Protein AF-A0A2D4JBR8-F1 (afdb_monomer)

Solvent-accessible surface area (backbone atoms only — not comparable to full-atom values): 8544 Å² total; per-residue (Å²): 114,74,72,60,56,72,74,58,72,66,61,61,65,60,50,50,63,42,45,46,53,20,48,76,63,56,38,73,63,38,40,50,50,44,39,52,49,52,63,73,56,48,79,47,60,66,42,20,36,51,56,30,50,50,54,32,53,56,52,65,35,96,81,52,51,69,60,42,40,52,36,51,49,52,38,52,50,53,40,46,56,48,22,65,74,71,63,39,59,52,49,39,52,28,39,61,71,35,47,58,62,40,48,52,50,54,44,72,75,41,59,74,82,56,31,54,61,56,50,61,59,45,63,68,64,58,58,76,81,44,67,77,62,64,64,57,76,74,44,70,91,83,75,77,81,73,85,90,124

Mean predicted aligned error: 10.04 Å

Foldseek 3Di:
DVVLCVVLVDPVVVLVVLLVCLLVPVDPVSLVVSLVVLVVSPPDLSSLLVVLVVLLCQLLPPPRDLSSLLSSLVSLLVNLVVCVVVVVPSNNVSNLVRVLVSLQSSLVVDDPVSNVSSCVSCVVRVPPPDDPVVSCVSHDVPPPPDDDD

Structure (mmCIF, N/CA/C/O backbone):
data_AF-A0A2D4JBR8-F1
#
_entry.id   AF-A0A2D4JBR8-F1
#
loop_
_atom_site.group_PDB
_atom_site.id
_atom_site.type_symbol
_atom_site.label_atom_id
_atom_site.label_alt_id
_atom_site.label_comp_id
_atom_site.label_asym_id
_atom_site.label_entity_id
_atom_site.label_seq_id
_atom_site.pdbx_PDB_ins_code
_atom_site.Cartn_x
_atom_site.Cartn_y
_atom_site.Cartn_z
_atom_site.occupancy
_atom_site.B_iso_or_equiv
_atom_site.auth_seq_id
_atom_site.auth_comp_id
_atom_site.auth_asym_id
_atom_site.auth_atom_id
_atom_site.pdbx_PDB_model_num
ATOM 1 N N . MET A 1 1 ? -15.379 -10.765 -0.493 1.00 50.25 1 MET A N 1
ATOM 2 C CA . MET A 1 1 ? -14.898 -9.367 -0.530 1.00 50.25 1 MET A CA 1
ATOM 3 C C . MET A 1 1 ? -16.016 -8.324 -0.570 1.00 50.25 1 MET A C 1
ATOM 5 O O . MET A 1 1 ? -15.845 -7.320 0.097 1.00 50.25 1 MET A O 1
ATOM 9 N N . GLN A 1 2 ? -17.161 -8.533 -1.244 1.00 41.28 2 GLN A N 1
ATOM 10 C CA . GLN A 1 2 ? -18.236 -7.513 -1.290 1.00 41.28 2 GLN A CA 1
ATOM 11 C C . GLN A 1 2 ? -18.801 -7.097 0.087 1.00 41.28 2 GLN A C 1
ATOM 13 O O . GLN A 1 2 ? -19.016 -5.913 0.301 1.00 41.28 2 GLN A O 1
ATOM 18 N N . LYS A 1 3 ? -18.930 -8.014 1.060 1.00 42.75 3 LYS A N 1
ATOM 19 C CA . LYS A 1 3 ? -19.458 -7.673 2.400 1.00 42.75 3 LYS A CA 1
ATOM 20 C C . LYS A 1 3 ? -18.558 -6.764 3.253 1.00 42.75 3 LYS A C 1
ATOM 22 O O . LYS A 1 3 ? -19.067 -6.036 4.088 1.00 42.75 3 LYS A O 1
ATOM 27 N N . VAL A 1 4 ? -17.236 -6.785 3.055 1.00 50.16 4 VAL A N 1
ATOM 28 C CA . VAL A 1 4 ? -16.293 -6.012 3.898 1.00 50.16 4 VAL A CA 1
ATOM 29 C C . VAL A 1 4 ? -16.174 -4.556 3.411 1.00 50.16 4 VAL A C 1
ATOM 31 O O . VAL A 1 4 ? -15.962 -3.646 4.211 1.00 50.16 4 VAL A O 1
ATOM 34 N N . LEU A 1 5 ? -16.380 -4.321 2.107 1.00 49.03 5 LEU A N 1
ATOM 35 C CA . LEU A 1 5 ? -16.458 -2.979 1.510 1.00 49.03 5 LEU A CA 1
ATOM 36 C C . LEU A 1 5 ? -17.686 -2.200 2.009 1.00 49.03 5 LEU A C 1
ATOM 38 O O . LEU A 1 5 ? -17.578 -1.013 2.303 1.00 49.03 5 LEU A O 1
ATOM 42 N N . GLU A 1 6 ? -18.834 -2.868 2.162 1.00 47.09 6 GLU A N 1
ATOM 43 C CA . GLU A 1 6 ? -20.061 -2.238 2.677 1.00 47.09 6 GLU A CA 1
ATOM 44 C C . GLU A 1 6 ? -19.988 -1.918 4.181 1.00 47.09 6 GLU A C 1
ATOM 46 O O . GLU A 1 6 ? -20.593 -0.947 4.630 1.00 47.09 6 GLU A O 1
ATOM 51 N N . GLU A 1 7 ? -19.222 -2.687 4.962 1.00 49.56 7 GLU A N 1
ATOM 52 C CA . GLU A 1 7 ? -19.126 -2.516 6.420 1.00 49.56 7 GLU A CA 1
ATOM 53 C C . GLU A 1 7 ? -18.139 -1.425 6.863 1.00 49.56 7 GLU A C 1
ATOM 55 O O . GLU A 1 7 ? -18.287 -0.870 7.950 1.00 49.56 7 GLU A O 1
ATOM 60 N N . THR A 1 8 ? -17.136 -1.098 6.045 1.00 59.59 8 THR A N 1
ATOM 61 C CA . THR A 1 8 ? -16.088 -0.130 6.424 1.00 59.59 8 THR A CA 1
ATOM 62 C C . THR A 1 8 ? -16.325 1.285 5.904 1.00 59.59 8 THR A C 1
ATOM 64 O O . THR A 1 8 ? -15.704 2.212 6.412 1.00 59.59 8 THR A O 1
ATOM 67 N N . GLN A 1 9 ? -17.219 1.489 4.925 1.00 67.25 9 GLN A N 1
ATOM 68 C CA . GLN A 1 9 ? -17.436 2.796 4.269 1.00 67.25 9 GLN A CA 1
ATOM 69 C C . GLN A 1 9 ? -16.134 3.481 3.804 1.00 67.25 9 GLN A C 1
ATOM 71 O O . GLN A 1 9 ? -16.067 4.704 3.680 1.00 67.25 9 GLN A O 1
ATOM 76 N N . LEU A 1 10 ? -15.081 2.696 3.574 1.00 75.44 10 LEU A N 1
ATOM 77 C CA . LEU A 1 10 ? -13.781 3.184 3.146 1.00 75.44 10 LEU A CA 1
ATOM 78 C C . LEU A 1 10 ? -13.871 3.552 1.668 1.00 75.44 10 LEU A C 1
ATOM 80 O O . LEU A 1 10 ? -14.153 2.691 0.832 1.00 75.44 10 LEU A O 1
ATOM 84 N N . ASP A 1 11 ? -13.627 4.820 1.341 1.00 79.50 11 ASP A N 1
ATOM 85 C CA . ASP A 1 11 ? -13.587 5.246 -0.053 1.00 79.50 11 ASP A CA 1
ATOM 86 C C . ASP A 1 11 ? -12.253 4.836 -0.682 1.00 79.50 11 ASP A C 1
ATOM 88 O O . ASP A 1 11 ? -11.246 5.545 -0.630 1.00 79.50 11 ASP A O 1
ATOM 92 N N . MET A 1 12 ? -12.247 3.646 -1.280 1.00 80.75 12 MET A N 1
ATOM 93 C CA . MET A 1 12 ? -11.080 3.133 -1.992 1.00 80.75 12 MET A CA 1
ATOM 94 C C . MET A 1 12 ? -10.718 3.994 -3.209 1.00 80.75 12 MET A C 1
ATOM 96 O O . MET A 1 12 ? -9.549 4.014 -3.585 1.00 80.75 12 MET A O 1
ATOM 100 N N . ASN A 1 13 ? -11.661 4.764 -3.771 1.00 84.25 13 ASN A N 1
ATOM 101 C CA . ASN A 1 13 ? -11.339 5.698 -4.851 1.00 84.25 13 ASN A CA 1
ATOM 102 C C . ASN A 1 13 ? -10.494 6.864 -4.335 1.00 84.25 13 ASN A C 1
ATOM 104 O O . ASN A 1 13 ? -9.590 7.320 -5.031 1.00 84.25 13 ASN A O 1
ATOM 108 N N . GLU A 1 14 ? -10.757 7.350 -3.117 1.00 87.12 14 GLU A N 1
ATOM 109 C CA . GLU A 1 14 ? -9.917 8.376 -2.490 1.00 87.12 14 GLU A CA 1
ATOM 110 C C . GLU A 1 14 ? -8.492 7.851 -2.291 1.00 87.12 14 GLU A C 1
ATOM 112 O O . GLU A 1 14 ? -7.521 8.546 -2.599 1.00 87.12 14 GLU A O 1
ATOM 117 N N . PHE A 1 15 ? -8.362 6.596 -1.855 1.00 86.44 15 PHE A N 1
ATOM 118 C CA . PHE A 1 15 ? -7.055 5.970 -1.727 1.00 86.44 15 PHE A CA 1
ATOM 119 C C . PHE A 1 15 ? -6.354 5.839 -3.080 1.00 86.44 15 PHE A C 1
ATOM 121 O O . PHE A 1 15 ? -5.199 6.233 -3.194 1.00 86.44 15 PHE A O 1
ATOM 128 N N . ASP A 1 16 ? -7.043 5.384 -4.127 1.00 86.62 16 ASP A N 1
ATOM 129 C CA . ASP A 1 16 ? -6.467 5.290 -5.473 1.00 86.62 16 ASP A CA 1
ATOM 130 C C . ASP A 1 16 ? -6.031 6.656 -6.024 1.00 86.62 16 ASP A C 1
ATOM 132 O O . ASP A 1 16 ? -4.954 6.773 -6.616 1.00 86.62 16 ASP A O 1
ATOM 136 N N . ASN A 1 17 ? -6.794 7.716 -5.742 1.00 89.00 17 ASN A N 1
ATOM 137 C CA . ASN A 1 17 ? -6.412 9.089 -6.077 1.00 89.00 17 ASN A CA 1
ATOM 138 C C . ASN A 1 17 ? -5.138 9.541 -5.345 1.00 89.00 17 ASN A C 1
ATOM 140 O O . ASN A 1 17 ? -4.364 10.321 -5.897 1.00 89.00 17 ASN A O 1
ATOM 144 N N . LEU A 1 18 ? -4.893 9.052 -4.123 1.00 88.06 18 LEU A N 1
ATOM 145 C CA . LEU A 1 18 ? -3.645 9.292 -3.388 1.00 88.06 18 LEU A CA 1
ATOM 146 C C . LEU A 1 18 ? -2.491 8.420 -3.882 1.00 88.06 18 LEU A C 1
ATOM 148 O O . LEU A 1 18 ? -1.335 8.839 -3.814 1.00 88.06 18 LEU A O 1
ATOM 152 N N . LEU A 1 19 ? -2.781 7.217 -4.374 1.00 86.94 19 LEU A N 1
ATOM 153 C CA . LEU A 1 19 ? -1.769 6.315 -4.907 1.00 86.94 19 LEU A CA 1
ATOM 154 C C . LEU A 1 19 ? -1.239 6.796 -6.257 1.00 86.94 19 LEU A C 1
ATOM 156 O O . LEU A 1 19 ? -0.039 6.678 -6.483 1.00 86.94 19 LEU A O 1
ATOM 160 N N . GLN A 1 20 ? -2.063 7.412 -7.108 1.00 87.25 20 GLN A N 1
ATOM 161 C CA . GLN A 1 20 ? -1.616 7.937 -8.405 1.00 87.25 20 GLN A CA 1
ATOM 162 C C . GLN A 1 20 ? -0.370 8.840 -8.347 1.00 87.25 20 GLN A C 1
ATOM 164 O O . GLN A 1 20 ? 0.637 8.505 -8.968 1.00 87.25 20 GLN A O 1
ATOM 169 N N . PRO A 1 21 ? -0.330 9.927 -7.553 1.00 89.25 21 PRO A N 1
ATOM 170 C CA . PRO A 1 21 ? 0.866 10.765 -7.468 1.00 89.25 21 PRO A CA 1
ATOM 171 C C . PRO A 1 21 ? 2.075 10.030 -6.864 1.00 89.25 21 PRO A C 1
ATOM 173 O O . PRO A 1 21 ? 3.217 10.379 -7.174 1.00 89.25 21 PRO A O 1
ATOM 176 N N . ILE A 1 22 ? 1.861 9.011 -6.022 1.00 89.62 22 ILE A N 1
ATOM 177 C CA . ILE A 1 22 ? 2.938 8.153 -5.500 1.00 89.62 22 ILE A CA 1
ATOM 178 C C . ILE A 1 22 ? 3.500 7.281 -6.624 1.00 89.62 22 ILE A C 1
ATOM 180 O O . ILE A 1 22 ? 4.717 7.153 -6.740 1.00 89.62 22 ILE A O 1
ATOM 184 N N . ILE A 1 23 ? 2.629 6.723 -7.462 1.00 87.56 23 ILE A N 1
ATOM 185 C CA . ILE A 1 23 ? 2.988 5.902 -8.618 1.00 87.56 23 ILE A CA 1
ATOM 186 C C . ILE A 1 23 ? 3.735 6.744 -9.655 1.00 87.56 23 ILE A C 1
ATOM 188 O O . ILE A 1 23 ? 4.802 6.322 -10.091 1.00 87.56 23 ILE A O 1
ATOM 192 N N . ASP A 1 24 ? 3.244 7.941 -9.969 1.00 86.44 24 ASP A N 1
ATOM 193 C CA . ASP A 1 24 ? 3.816 8.802 -11.006 1.00 86.44 24 ASP A CA 1
ATOM 194 C C . ASP A 1 24 ? 5.113 9.495 -10.571 1.00 86.44 24 ASP A C 1
ATOM 196 O O . ASP A 1 24 ? 6.051 9.620 -11.357 1.00 86.44 24 ASP A O 1
ATOM 200 N N . THR A 1 25 ? 5.183 9.983 -9.325 1.00 85.19 25 THR A N 1
ATOM 201 C CA . THR A 1 25 ? 6.271 10.888 -8.895 1.00 85.19 25 THR A CA 1
ATOM 202 C C . THR A 1 25 ? 7.056 10.418 -7.676 1.00 85.19 25 THR A C 1
ATOM 204 O O . THR A 1 25 ? 8.157 10.915 -7.442 1.00 85.19 25 THR A O 1
ATOM 207 N N . CYS A 1 26 ? 6.508 9.493 -6.878 1.00 87.06 26 CYS A N 1
ATOM 208 C CA . CYS A 1 26 ? 7.104 8.971 -5.640 1.00 87.06 26 CYS A CA 1
ATOM 209 C C . CYS A 1 26 ? 7.745 10.045 -4.740 1.00 87.06 26 CYS A C 1
ATOM 211 O O . CYS A 1 26 ? 8.812 9.856 -4.146 1.00 87.06 26 CYS A O 1
ATOM 213 N N . THR A 1 27 ? 7.110 11.211 -4.635 1.00 90.12 27 THR A N 1
ATOM 214 C CA . THR A 1 27 ? 7.625 12.301 -3.803 1.00 90.12 27 THR A CA 1
ATOM 215 C C . THR A 1 27 ? 7.397 12.015 -2.319 1.00 90.12 27 THR A C 1
ATOM 217 O O . THR A 1 27 ? 6.439 11.346 -1.924 1.00 90.12 27 THR A O 1
ATOM 220 N N . LYS A 1 28 ? 8.273 12.553 -1.460 1.00 86.12 28 LYS A N 1
ATOM 221 C CA . LYS A 1 28 ? 8.139 12.421 0.003 1.00 86.12 28 LYS A CA 1
ATOM 222 C C . LYS A 1 28 ? 6.798 12.945 0.517 1.00 86.12 28 LYS A C 1
ATOM 224 O O . LYS A 1 28 ? 6.261 12.380 1.470 1.00 86.12 28 LYS A O 1
ATOM 229 N N . ASP A 1 29 ? 6.271 13.990 -0.112 1.00 88.38 29 ASP A N 1
ATOM 230 C CA . ASP A 1 29 ? 4.985 14.582 0.247 1.00 88.38 29 ASP A CA 1
ATOM 231 C C . ASP A 1 29 ? 3.828 13.653 -0.120 1.00 88.38 29 ASP A C 1
ATOM 233 O O . ASP A 1 29 ? 2.969 13.407 0.723 1.00 88.38 29 ASP A O 1
ATOM 237 N N . ALA A 1 30 ? 3.854 13.044 -1.312 1.00 87.94 30 ALA A N 1
ATOM 238 C CA . ALA A 1 30 ? 2.855 12.057 -1.721 1.00 87.94 30 ALA A CA 1
ATOM 239 C C . ALA A 1 30 ? 2.873 10.818 -0.805 1.00 87.94 30 ALA A C 1
ATOM 241 O O . ALA A 1 30 ? 1.830 10.404 -0.303 1.00 87.94 30 ALA A O 1
ATOM 242 N N . ILE A 1 31 ? 4.062 10.282 -0.494 1.00 88.50 31 ILE A N 1
ATOM 243 C CA . ILE A 1 31 ? 4.230 9.169 0.459 1.00 88.50 31 ILE A CA 1
ATOM 244 C C . ILE A 1 31 ? 3.682 9.553 1.844 1.00 88.50 31 ILE A C 1
ATOM 246 O O . ILE A 1 31 ? 2.948 8.788 2.472 1.00 88.50 31 ILE A O 1
ATOM 250 N N . SER A 1 32 ? 4.011 10.757 2.322 1.00 89.19 32 SER A N 1
ATOM 251 C CA . SER A 1 32 ? 3.556 11.244 3.627 1.00 89.19 32 SER A CA 1
ATOM 252 C C . SER A 1 32 ? 2.043 11.453 3.671 1.00 89.19 32 SER A C 1
ATOM 254 O O . SER A 1 32 ? 1.426 11.131 4.688 1.00 89.19 32 SER A O 1
ATOM 256 N N . ALA A 1 33 ? 1.442 11.943 2.585 1.00 90.06 33 ALA A N 1
ATOM 257 C CA . ALA A 1 33 ? -0.000 12.099 2.444 1.00 90.06 33 ALA A CA 1
ATOM 258 C C . ALA A 1 33 ? -0.712 10.740 2.471 1.00 90.06 33 ALA A C 1
ATOM 260 O O . ALA A 1 33 ? -1.610 10.550 3.293 1.00 90.06 33 ALA A O 1
ATOM 261 N N . GLY A 1 34 ? -0.252 9.771 1.668 1.00 90.06 34 GLY A N 1
ATOM 262 C CA . GLY A 1 34 ? -0.802 8.412 1.644 1.00 90.06 34 GLY A CA 1
ATOM 263 C C . GLY A 1 34 ? -0.725 7.736 3.013 1.00 90.06 34 GLY A C 1
ATOM 264 O O . GLY A 1 34 ? -1.721 7.214 3.513 1.00 90.06 34 GLY A O 1
ATOM 265 N N . LYS A 1 35 ? 0.425 7.841 3.691 1.00 89.69 35 LYS A N 1
ATOM 266 C CA . LYS A 1 35 ? 0.575 7.367 5.071 1.00 89.69 35 LYS A CA 1
ATOM 267 C C . LYS A 1 35 ? -0.437 8.028 6.005 1.00 89.69 35 LYS A C 1
ATOM 269 O O . LYS A 1 35 ? -1.155 7.324 6.708 1.00 89.69 35 LYS A O 1
ATOM 274 N N . ASN A 1 36 ? -0.494 9.359 6.045 1.00 90.38 36 ASN A N 1
ATOM 275 C CA . ASN A 1 36 ? -1.398 10.075 6.950 1.00 90.38 36 ASN A CA 1
ATOM 276 C C . ASN A 1 36 ? -2.860 9.676 6.723 1.00 90.38 36 ASN A C 1
ATOM 278 O O . ASN A 1 36 ? -3.594 9.494 7.693 1.00 90.38 36 ASN A O 1
ATOM 282 N N . TRP A 1 37 ? -3.257 9.474 5.466 1.00 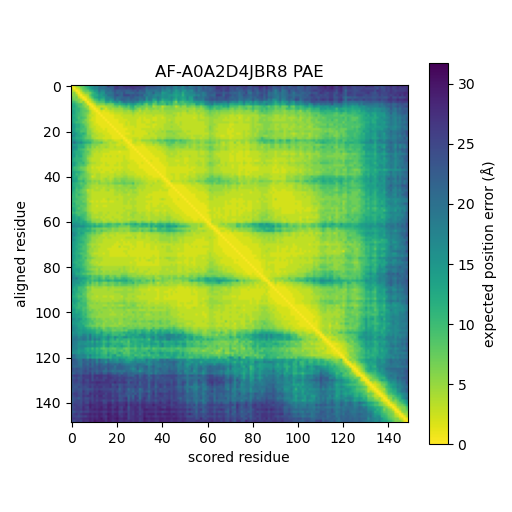90.50 37 TRP A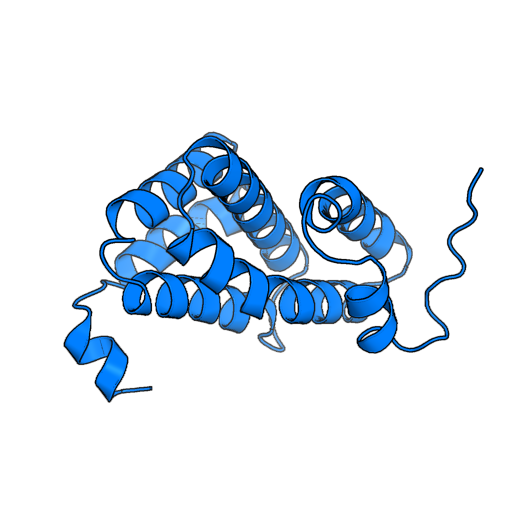 N 1
ATOM 283 C CA . TRP A 1 37 ? -4.589 8.994 5.125 1.00 90.50 37 TRP A CA 1
ATOM 284 C C . TRP A 1 37 ? -4.854 7.588 5.674 1.00 90.50 37 TRP A C 1
ATOM 286 O O . TRP A 1 37 ? -5.878 7.378 6.324 1.00 90.50 37 TRP A O 1
ATOM 296 N N . MET A 1 38 ? -3.909 6.651 5.518 1.00 89.88 38 MET A N 1
ATOM 297 C CA . MET A 1 38 ? -4.036 5.306 6.095 1.00 89.88 38 MET A CA 1
ATOM 298 C C . MET A 1 38 ? -4.196 5.357 7.617 1.00 89.88 38 MET A C 1
ATOM 300 O O . MET A 1 38 ? -5.035 4.657 8.171 1.00 89.88 38 MET A O 1
ATOM 304 N N . PHE A 1 39 ? -3.441 6.213 8.309 1.00 88.00 39 PHE A N 1
ATOM 305 C CA . PHE A 1 39 ? -3.578 6.379 9.759 1.00 88.00 39 PHE A CA 1
ATOM 306 C C . PHE A 1 39 ? -4.904 7.026 10.169 1.00 88.00 39 PHE A C 1
ATOM 308 O O . PHE A 1 39 ? -5.472 6.641 11.187 1.00 88.00 39 PHE A O 1
ATOM 315 N N . SER A 1 40 ? -5.397 7.992 9.394 1.00 89.44 40 SER A N 1
ATOM 316 C CA . SER A 1 40 ? -6.678 8.661 9.648 1.00 89.44 40 SER A CA 1
ATOM 317 C C . SER A 1 40 ? -7.872 7.711 9.468 1.00 89.44 40 SER A C 1
ATOM 319 O O . SER A 1 40 ? -8.856 7.788 10.207 1.00 89.44 40 SER A O 1
ATOM 321 N N . ASN A 1 41 ? -7.767 6.778 8.515 1.00 87.50 41 ASN A N 1
ATOM 322 C CA . ASN A 1 41 ? -8.816 5.811 8.185 1.00 87.50 41 ASN A CA 1
ATOM 323 C C . ASN A 1 41 ? -8.666 4.451 8.885 1.00 87.50 41 ASN A C 1
ATOM 325 O O . ASN A 1 41 ? -9.600 3.650 8.872 1.00 87.50 41 ASN A O 1
ATOM 329 N N . ALA A 1 42 ? -7.543 4.196 9.562 1.00 85.19 42 ALA A N 1
ATOM 330 C CA . ALA A 1 42 ? -7.300 3.022 10.404 1.00 85.19 42 ALA A CA 1
ATOM 331 C C . ALA A 1 42 ? -8.119 3.057 11.715 1.00 85.19 42 ALA A C 1
ATOM 333 O O . ALA A 1 42 ? -7.567 3.036 12.814 1.00 85.19 42 ALA A O 1
ATOM 334 N N . LYS A 1 43 ? -9.452 3.134 11.605 1.00 84.44 43 LYS A N 1
ATOM 335 C CA . LYS A 1 43 ? -10.385 3.195 12.743 1.00 84.44 43 LYS A CA 1
ATOM 336 C C . LYS A 1 43 ? -10.732 1.821 13.311 1.00 84.44 43 LYS A C 1
ATOM 338 O O . LYS A 1 43 ? -11.055 1.718 14.490 1.00 84.44 43 LYS A O 1
ATOM 343 N N . SER A 1 44 ? -10.678 0.774 12.486 1.00 84.88 44 SER A N 1
ATOM 344 C CA . SER A 1 44 ? -10.837 -0.615 12.929 1.00 84.88 44 SER A CA 1
ATOM 345 C C . SER A 1 44 ? -9.816 -1.534 12.250 1.00 84.88 44 SER A C 1
ATOM 347 O O . SER A 1 44 ? -9.299 -1.195 11.180 1.00 84.88 44 SER A O 1
ATOM 349 N N . PRO A 1 45 ? -9.557 -2.727 12.810 1.00 83.19 45 PRO A N 1
ATOM 350 C CA . PRO A 1 45 ? -8.685 -3.717 12.183 1.00 83.19 45 PRO A CA 1
ATOM 351 C C . PRO A 1 45 ? -9.120 -4.095 10.760 1.00 83.19 45 PRO A C 1
ATOM 353 O O . PRO A 1 45 ? -8.267 -4.287 9.901 1.00 83.19 45 PRO A O 1
ATOM 356 N N . GLN A 1 46 ? -10.428 -4.125 10.475 1.00 84.62 46 GLN A N 1
ATOM 357 C CA . GLN A 1 46 ? -10.941 -4.428 9.130 1.00 84.62 46 GLN A CA 1
ATOM 358 C C . GLN A 1 46 ? -10.543 -3.350 8.114 1.00 84.62 46 GLN A C 1
ATOM 360 O O . GLN A 1 46 ? -10.194 -3.677 6.984 1.00 84.62 46 GLN A O 1
ATOM 365 N N . HIS A 1 47 ? -10.538 -2.075 8.523 1.00 87.12 47 HIS A N 1
ATOM 366 C CA . HIS A 1 47 ? -10.084 -0.967 7.675 1.00 87.12 47 HIS A CA 1
ATOM 367 C C . HIS A 1 47 ? -8.606 -1.140 7.319 1.00 87.12 47 HIS A C 1
ATOM 369 O O . HIS A 1 47 ? -8.211 -1.021 6.161 1.00 87.12 47 HIS A O 1
ATOM 375 N N . CYS A 1 48 ? -7.789 -1.466 8.322 1.00 89.06 48 CYS A N 1
ATOM 376 C CA . CYS A 1 48 ? -6.367 -1.732 8.145 1.00 89.06 48 CYS A CA 1
ATOM 377 C C . CYS A 1 48 ? -6.116 -2.893 7.177 1.00 89.06 48 CYS A C 1
ATOM 379 O O . CYS A 1 48 ? -5.266 -2.782 6.296 1.00 89.06 48 CYS A O 1
ATOM 381 N N . GLU A 1 49 ? -6.854 -3.992 7.338 1.00 88.38 49 GLU A N 1
ATOM 382 C CA . GLU A 1 49 ? -6.742 -5.171 6.478 1.00 88.38 49 GLU A CA 1
ATOM 383 C C . GLU A 1 49 ? -7.149 -4.867 5.038 1.00 88.38 49 GLU A C 1
ATOM 385 O O . GLU A 1 49 ? -6.395 -5.207 4.130 1.00 88.38 49 GLU A O 1
ATOM 390 N N . LEU A 1 50 ? -8.257 -4.152 4.824 1.00 87.19 50 LEU A N 1
ATOM 391 C CA . LEU A 1 50 ? -8.687 -3.742 3.487 1.00 87.19 50 LEU A CA 1
ATOM 392 C C . LEU A 1 50 ? -7.652 -2.864 2.780 1.00 87.19 50 LEU A C 1
ATOM 394 O O . LEU A 1 50 ? -7.294 -3.142 1.637 1.00 87.19 50 LEU A O 1
ATOM 398 N N . MET A 1 51 ? -7.132 -1.831 3.453 1.00 89.00 51 MET A N 1
ATOM 399 C CA . MET A 1 51 ? -6.113 -0.951 2.867 1.00 89.00 51 MET A CA 1
ATOM 400 C C . MET A 1 51 ? -4.834 -1.727 2.517 1.00 89.00 51 MET A C 1
ATOM 402 O O . MET A 1 51 ? -4.255 -1.543 1.446 1.00 89.00 51 MET A O 1
ATOM 406 N N . ALA A 1 52 ? -4.400 -2.620 3.410 1.00 89.25 52 ALA A N 1
ATOM 407 C CA . ALA A 1 52 ? -3.224 -3.458 3.207 1.00 89.25 52 ALA A CA 1
ATOM 408 C C . ALA A 1 52 ? -3.415 -4.454 2.046 1.00 89.25 52 ALA A C 1
ATOM 410 O O . ALA A 1 52 ? -2.522 -4.626 1.213 1.00 89.25 52 ALA A O 1
ATOM 411 N N . GLU A 1 53 ? -4.580 -5.095 1.959 1.00 87.75 53 GLU A N 1
ATOM 412 C CA . GLU A 1 53 ? -4.917 -6.032 0.888 1.00 87.75 53 GLU A CA 1
ATOM 413 C C . GLU A 1 53 ? -5.059 -5.327 -0.467 1.00 87.75 53 GLU A C 1
ATOM 415 O O . GLU A 1 53 ? -4.621 -5.865 -1.484 1.00 87.75 53 GLU A O 1
ATOM 420 N N . HIS A 1 54 ? -5.572 -4.097 -0.493 1.00 88.62 54 HIS A N 1
ATOM 421 C CA . HIS A 1 54 ? -5.639 -3.290 -1.713 1.00 88.62 54 HIS A CA 1
ATOM 422 C C . HIS A 1 54 ? -4.254 -2.967 -2.271 1.00 88.62 54 HIS A C 1
ATOM 424 O O . HIS A 1 54 ? -3.991 -3.217 -3.448 1.00 88.62 54 HIS A O 1
ATO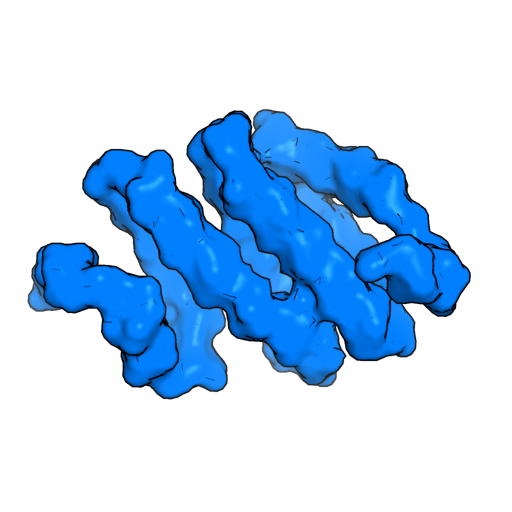M 430 N N . LEU A 1 55 ? -3.334 -2.506 -1.413 1.00 88.69 55 LEU A N 1
ATOM 431 C CA . LEU A 1 55 ? -1.932 -2.290 -1.792 1.00 88.69 55 LEU A CA 1
ATOM 432 C C . LEU A 1 55 ? -1.304 -3.570 -2.343 1.00 88.69 55 LEU A C 1
ATOM 434 O O . LEU A 1 55 ? -0.621 -3.543 -3.367 1.00 88.69 55 LEU A O 1
ATOM 438 N N . ARG A 1 56 ? -1.564 -4.709 -1.688 1.00 88.31 56 ARG A N 1
ATOM 439 C CA . ARG A 1 56 ? -1.115 -6.014 -2.174 1.00 88.31 56 ARG A CA 1
ATOM 440 C C . ARG A 1 56 ? -1.634 -6.284 -3.574 1.00 88.31 56 ARG A C 1
ATOM 442 O O . ARG A 1 56 ? -0.823 -6.573 -4.442 1.00 88.31 56 ARG A O 1
ATOM 449 N N . ASN A 1 57 ? -2.943 -6.185 -3.786 1.00 88.31 57 ASN A N 1
ATOM 450 C CA . ASN A 1 57 ? -3.570 -6.520 -5.060 1.00 88.31 57 ASN A CA 1
ATOM 451 C C . ASN A 1 57 ? -3.027 -5.658 -6.206 1.00 88.31 57 ASN A C 1
ATOM 453 O O . ASN A 1 57 ? -2.786 -6.195 -7.285 1.00 88.31 57 ASN A O 1
ATOM 457 N N . GLN A 1 58 ? -2.752 -4.372 -5.963 1.00 86.56 58 GLN A N 1
ATOM 458 C CA . GLN A 1 58 ? -2.121 -3.503 -6.962 1.00 86.56 58 GLN A CA 1
ATOM 459 C C . GLN A 1 58 ? -0.690 -3.926 -7.302 1.00 86.56 58 GLN A C 1
ATOM 461 O O . GLN A 1 58 ? -0.320 -3.960 -8.471 1.00 86.56 58 GLN A O 1
ATOM 466 N N . ILE A 1 59 ? 0.116 -4.292 -6.302 1.00 86.06 59 ILE A N 1
ATOM 467 C CA . ILE A 1 59 ? 1.510 -4.708 -6.523 1.00 86.06 59 ILE A CA 1
ATOM 468 C C . ILE A 1 59 ? 1.594 -6.100 -7.161 1.00 86.06 59 ILE A C 1
ATOM 470 O O . ILE A 1 59 ? 2.458 -6.348 -8.004 1.00 86.06 59 ILE A O 1
ATOM 474 N N . THR A 1 60 ? 0.717 -7.019 -6.753 1.00 83.12 60 THR A N 1
ATOM 475 C CA . THR A 1 60 ? 0.682 -8.398 -7.257 1.00 83.12 60 THR A CA 1
ATOM 476 C C . THR A 1 60 ? -0.058 -8.534 -8.586 1.00 83.12 60 THR A C 1
ATOM 478 O O . THR A 1 60 ? -0.138 -9.641 -9.108 1.00 83.12 60 THR A O 1
ATOM 481 N N . ALA A 1 61 ? -0.613 -7.450 -9.136 1.00 85.25 61 ALA A N 1
ATOM 482 C CA . ALA A 1 61 ? -1.262 -7.476 -10.439 1.00 85.25 61 ALA A CA 1
ATOM 483 C C . ALA A 1 61 ? -0.251 -7.827 -11.545 1.00 85.25 61 ALA A C 1
ATOM 485 O O . ALA A 1 61 ? 0.845 -7.264 -11.610 1.00 85.25 61 ALA A O 1
ATOM 486 N N . GLU A 1 62 ? -0.629 -8.732 -12.452 1.00 71.19 62 GLU A N 1
ATOM 487 C CA . GLU A 1 62 ? 0.261 -9.264 -13.500 1.00 71.19 62 GLU A CA 1
ATOM 488 C C . GLU A 1 62 ? 0.761 -8.193 -14.495 1.00 71.19 62 GLU A C 1
ATOM 490 O O . GLU A 1 62 ? 1.785 -8.390 -15.140 1.00 71.19 62 GLU A O 1
ATOM 495 N N . GLY A 1 63 ? 0.114 -7.023 -14.560 1.00 73.00 63 GLY A N 1
ATOM 496 C CA . GLY A 1 63 ? 0.532 -5.872 -15.375 1.00 73.00 63 GLY A CA 1
ATOM 497 C C . GLY A 1 63 ? 1.248 -4.746 -14.617 1.00 73.00 63 GLY A C 1
ATOM 498 O O . GLY A 1 63 ? 1.565 -3.720 -15.212 1.00 73.00 63 GLY A O 1
ATOM 499 N N . ALA A 1 64 ? 1.488 -4.888 -13.309 1.00 80.38 64 ALA A N 1
ATOM 500 C CA . ALA A 1 64 ? 2.063 -3.816 -12.499 1.00 80.38 64 ALA A CA 1
ATOM 501 C C . ALA A 1 64 ? 3.518 -3.511 -12.896 1.00 80.38 64 ALA A C 1
ATOM 503 O O . ALA A 1 64 ? 4.399 -4.367 -12.745 1.00 80.38 64 ALA A O 1
ATOM 504 N N . HIS A 1 65 ? 3.778 -2.276 -13.339 1.00 81.81 65 HIS A N 1
ATOM 505 C CA . HIS A 1 65 ? 5.117 -1.785 -13.673 1.00 81.81 65 HIS A CA 1
ATOM 506 C C . HIS A 1 65 ? 6.059 -1.803 -12.463 1.00 81.81 65 HIS A C 1
ATOM 508 O O . HIS A 1 65 ? 5.643 -1.616 -11.322 1.00 81.81 65 HIS A O 1
ATOM 514 N N . PHE A 1 66 ? 7.359 -1.970 -12.715 1.00 81.88 66 PHE A N 1
ATOM 515 C CA . PHE A 1 66 ? 8.383 -1.982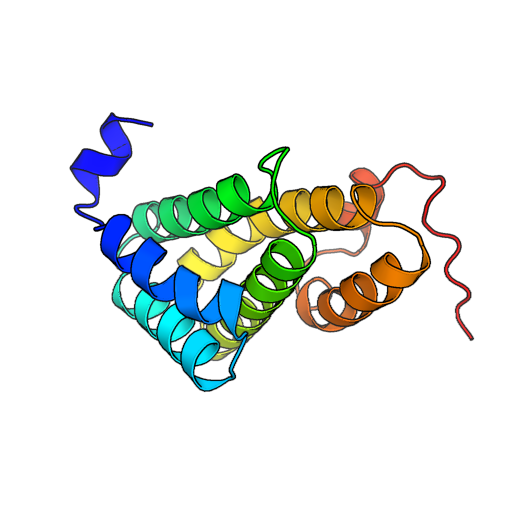 -11.665 1.00 81.88 66 PHE A CA 1
ATOM 516 C C . PHE A 1 66 ? 8.349 -0.740 -10.762 1.00 81.88 66 PHE A C 1
ATOM 518 O O . PHE A 1 66 ? 8.452 -0.875 -9.546 1.00 81.88 66 PHE A O 1
ATOM 525 N N . GLU A 1 67 ? 8.207 0.449 -11.354 1.00 84.56 67 GLU A N 1
ATOM 526 C CA . GLU A 1 67 ? 8.187 1.723 -10.623 1.00 84.56 67 GLU A CA 1
ATOM 527 C C . GLU A 1 67 ? 7.026 1.771 -9.635 1.00 84.56 67 GLU A C 1
ATOM 529 O O . GLU A 1 67 ? 7.255 2.008 -8.454 1.00 84.56 67 GLU A O 1
ATOM 534 N N . LEU A 1 68 ? 5.819 1.390 -10.068 1.00 86.75 68 LEU A N 1
ATOM 535 C CA . LEU A 1 68 ? 4.654 1.248 -9.193 1.00 86.75 68 LEU A CA 1
ATOM 536 C C . LEU A 1 68 ? 4.959 0.333 -7.999 1.00 86.75 68 LEU A C 1
ATOM 538 O O . LEU A 1 68 ? 4.725 0.715 -6.854 1.00 86.75 68 LEU A O 1
ATOM 542 N N . ARG A 1 69 ? 5.534 -0.854 -8.238 1.00 85.88 69 ARG A N 1
ATOM 543 C CA . ARG A 1 69 ? 5.870 -1.796 -7.152 1.00 85.88 69 ARG A CA 1
ATOM 544 C C . ARG A 1 69 ? 6.860 -1.174 -6.172 1.00 85.88 69 ARG A C 1
ATOM 546 O O . ARG A 1 69 ? 6.667 -1.263 -4.964 1.00 85.88 69 ARG A O 1
ATOM 553 N N . LEU A 1 70 ? 7.899 -0.521 -6.685 1.00 85.00 70 LEU A N 1
ATOM 554 C CA . LEU A 1 70 ? 8.925 0.128 -5.876 1.00 85.00 70 LEU A CA 1
ATOM 555 C C . LEU A 1 70 ? 8.348 1.289 -5.047 1.00 85.00 70 LEU A C 1
ATOM 557 O O . LEU A 1 70 ? 8.613 1.375 -3.849 1.00 85.00 70 LEU A O 1
ATOM 561 N N . HIS A 1 71 ? 7.535 2.149 -5.660 1.00 89.62 71 HIS A N 1
ATOM 562 C CA . HIS A 1 71 ? 6.917 3.309 -5.015 1.00 89.62 71 HIS A CA 1
ATOM 563 C C . HIS A 1 71 ? 5.946 2.887 -3.906 1.00 89.62 71 HIS A C 1
ATOM 565 O O . HIS A 1 71 ? 5.984 3.428 -2.798 1.00 89.62 71 HIS A O 1
ATOM 571 N N . LEU A 1 72 ? 5.141 1.849 -4.147 1.00 87.38 72 LEU A N 1
ATOM 572 C CA . LEU A 1 72 ? 4.252 1.300 -3.125 1.00 87.38 72 LEU A CA 1
ATOM 573 C C . LEU A 1 72 ? 5.021 0.574 -2.009 1.00 87.38 72 LEU A C 1
ATOM 575 O O . LEU A 1 72 ? 4.641 0.682 -0.844 1.00 87.38 72 LEU A O 1
ATOM 579 N N . ILE A 1 73 ? 6.137 -0.101 -2.313 1.00 86.62 73 ILE A N 1
ATOM 580 C CA . ILE A 1 73 ? 7.032 -0.657 -1.282 1.00 86.62 73 ILE A CA 1
ATOM 581 C C . ILE A 1 73 ? 7.606 0.462 -0.401 1.00 86.62 73 ILE A C 1
ATOM 583 O O . ILE A 1 73 ? 7.662 0.294 0.818 1.00 86.62 73 ILE A O 1
ATOM 587 N N . TYR A 1 74 ? 7.986 1.611 -0.972 1.00 86.75 74 TYR A N 1
ATOM 588 C CA . TYR A 1 74 ? 8.430 2.766 -0.185 1.00 86.75 74 TYR A CA 1
ATOM 589 C C . TYR A 1 74 ? 7.334 3.292 0.741 1.00 86.75 74 TYR A C 1
ATOM 591 O O . TYR A 1 74 ? 7.617 3.570 1.909 1.00 86.75 74 TYR A O 1
ATOM 599 N N . LEU A 1 75 ? 6.092 3.372 0.257 1.00 88.31 75 LEU A N 1
ATOM 600 C CA . LEU A 1 75 ? 4.948 3.754 1.082 1.00 88.31 75 LEU A CA 1
ATOM 601 C C . LEU A 1 75 ? 4.757 2.775 2.245 1.00 88.31 75 LEU A C 1
ATOM 603 O O . LEU A 1 75 ? 4.714 3.197 3.398 1.00 88.31 75 LEU A O 1
ATOM 607 N N . ILE A 1 76 ? 4.699 1.468 1.965 1.00 88.31 76 ILE A N 1
ATOM 608 C CA . ILE A 1 76 ? 4.525 0.430 2.992 1.00 88.31 76 ILE A CA 1
ATOM 609 C C . ILE A 1 76 ? 5.644 0.511 4.032 1.00 88.31 76 ILE A C 1
ATOM 611 O O . ILE A 1 76 ? 5.377 0.431 5.229 1.00 88.31 76 ILE A O 1
ATOM 615 N N . ASN A 1 77 ? 6.885 0.711 3.590 1.00 84.75 77 ASN A N 1
ATOM 616 C CA . ASN A 1 77 ? 8.038 0.863 4.466 1.00 84.75 77 ASN A CA 1
ATOM 617 C C . ASN A 1 77 ? 7.886 2.058 5.424 1.00 84.75 77 ASN A C 1
ATOM 619 O O . ASN A 1 77 ? 8.094 1.921 6.632 1.00 84.75 77 ASN A O 1
ATOM 623 N N . ASP A 1 78 ? 7.475 3.215 4.902 1.00 86.50 78 ASP A N 1
ATOM 624 C CA . ASP A 1 78 ? 7.279 4.426 5.702 1.00 86.50 78 ASP A CA 1
ATOM 625 C C . ASP A 1 78 ? 6.102 4.282 6.685 1.00 86.50 78 ASP A C 1
ATOM 627 O O . ASP A 1 78 ? 6.205 4.665 7.856 1.00 86.50 78 ASP A O 1
ATOM 631 N N . VAL A 1 79 ? 5.004 3.653 6.250 1.00 88.19 79 VAL A N 1
ATOM 632 C CA . VAL A 1 79 ? 3.837 3.363 7.096 1.00 88.19 79 VAL A CA 1
ATOM 633 C C . VAL A 1 79 ? 4.203 2.377 8.205 1.00 88.19 79 VAL A C 1
ATOM 635 O O . VAL A 1 79 ? 3.870 2.633 9.361 1.00 88.19 79 VAL A O 1
ATOM 638 N N . LEU A 1 80 ? 4.920 1.290 7.899 1.00 84.12 80 LEU A N 1
ATOM 639 C CA . LEU A 1 80 ? 5.376 0.297 8.881 1.00 84.12 80 LEU A CA 1
ATOM 640 C C . LEU A 1 80 ? 6.236 0.943 9.970 1.00 84.12 80 LEU A C 1
ATOM 642 O O . LEU A 1 80 ? 5.960 0.774 11.161 1.00 84.12 80 LEU A O 1
ATOM 646 N N . HIS A 1 81 ? 7.235 1.729 9.565 1.00 83.56 81 HIS A N 1
ATOM 647 C CA . HIS A 1 81 ? 8.120 2.424 10.494 1.00 83.56 81 HIS A CA 1
ATOM 648 C C . HIS A 1 81 ? 7.341 3.417 11.372 1.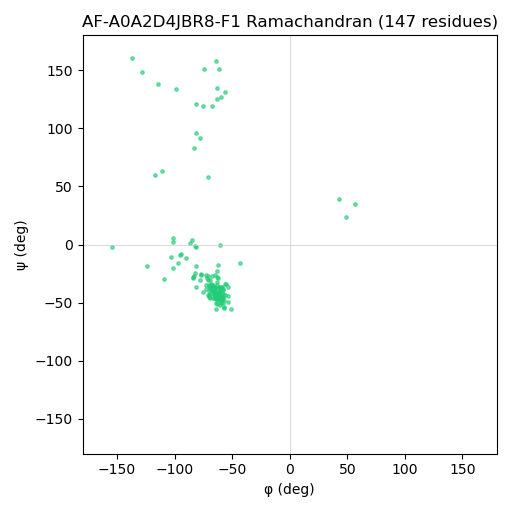00 83.56 81 HIS A C 1
ATOM 650 O O . HIS A 1 81 ? 7.543 3.503 12.588 1.00 83.56 81 HIS A O 1
ATOM 656 N N . HIS A 1 82 ? 6.376 4.133 10.788 1.00 85.25 82 HIS A N 1
ATOM 657 C CA . HIS A 1 82 ? 5.511 5.025 11.552 1.00 85.25 82 HIS A CA 1
ATOM 658 C C . HIS A 1 82 ? 4.580 4.269 12.510 1.00 85.25 82 HIS A C 1
ATOM 660 O O . HIS A 1 82 ? 4.390 4.720 13.641 1.00 85.25 82 HIS A O 1
ATOM 666 N N . CYS A 1 83 ? 4.045 3.110 12.107 1.00 83.69 83 CYS A N 1
ATOM 667 C CA . CYS A 1 83 ? 3.178 2.273 12.942 1.00 83.69 83 CYS A CA 1
ATOM 668 C C . CYS A 1 83 ? 3.929 1.793 14.180 1.00 83.69 83 CYS A C 1
ATOM 670 O O . CYS A 1 83 ? 3.395 1.869 15.287 1.00 83.69 83 CYS A O 1
ATOM 672 N N . GLN A 1 84 ? 5.182 1.359 14.010 1.00 78.31 84 GLN A N 1
ATOM 673 C CA . GLN A 1 84 ? 6.048 0.964 15.119 1.00 78.31 84 GLN A CA 1
ATOM 674 C C . GLN A 1 84 ? 6.281 2.128 16.088 1.00 78.31 84 GLN A C 1
ATOM 676 O O . GLN A 1 84 ? 6.146 1.955 17.299 1.00 78.31 84 GLN A O 1
ATOM 681 N N . ARG A 1 85 ? 6.551 3.334 15.570 1.00 81.25 85 ARG A N 1
ATOM 682 C CA . ARG A 1 85 ? 6.800 4.514 16.411 1.00 81.25 85 ARG A CA 1
ATOM 683 C C . ARG A 1 85 ? 5.548 5.014 17.145 1.00 81.25 85 ARG A C 1
ATOM 685 O O . ARG A 1 85 ? 5.647 5.432 18.293 1.00 81.25 85 ARG A O 1
ATOM 692 N N . LYS A 1 86 ? 4.382 5.005 16.490 1.00 80.00 86 LYS A N 1
ATOM 693 C CA . LYS A 1 86 ? 3.087 5.457 17.045 1.00 80.00 86 LYS A CA 1
ATOM 694 C C . LYS A 1 86 ? 2.330 4.363 17.813 1.00 80.00 86 LYS A C 1
ATOM 696 O O . LYS A 1 86 ? 1.238 4.631 18.298 1.00 80.00 86 LYS A O 1
ATOM 701 N N . GLN A 1 87 ? 2.897 3.158 17.921 1.00 76.12 87 GLN A N 1
ATOM 702 C CA . GLN A 1 87 ? 2.276 1.963 18.510 1.00 76.12 87 GLN A CA 1
ATOM 703 C C . GLN A 1 87 ? 0.937 1.556 17.874 1.00 76.12 87 GLN A C 1
ATOM 705 O O . GLN A 1 87 ? 0.067 1.016 18.556 1.00 76.12 87 GLN A O 1
ATOM 710 N N . GLN A 1 88 ? 0.780 1.758 16.562 1.00 78.25 88 GLN A N 1
ATOM 711 C CA . GLN A 1 88 ? -0.451 1.395 15.867 1.00 78.25 88 GLN A CA 1
ATOM 712 C C . GLN A 1 88 ? -0.450 -0.089 15.480 1.00 78.25 88 GLN A C 1
ATOM 714 O O . GLN A 1 88 ? -0.049 -0.470 14.379 1.00 78.25 88 GLN A O 1
ATOM 719 N N . ARG A 1 89 ? -0.824 -0.936 16.446 1.00 83.06 89 ARG A N 1
ATOM 720 C CA . ARG A 1 89 ? -0.654 -2.399 16.385 1.00 83.06 89 ARG A CA 1
ATOM 721 C C . ARG A 1 89 ? -1.529 -3.063 15.327 1.00 83.06 89 ARG A C 1
ATOM 723 O O . ARG A 1 89 ? -1.050 -3.975 14.663 1.00 83.06 89 ARG A O 1
ATOM 730 N N . ASP A 1 90 ? -2.755 -2.585 15.136 1.00 86.69 90 ASP A N 1
ATOM 731 C CA . ASP A 1 90 ? -3.694 -3.186 14.182 1.00 86.69 90 ASP A CA 1
ATOM 732 C C . ASP A 1 90 ? -3.239 -2.969 12.736 1.00 86.69 90 ASP A C 1
ATOM 734 O O . ASP A 1 90 ? -3.172 -3.914 11.949 1.00 86.69 90 ASP A O 1
ATOM 738 N N . LEU A 1 91 ? -2.836 -1.738 12.403 1.00 85.31 91 LEU A N 1
ATOM 739 C CA . LEU A 1 91 ? -2.303 -1.409 11.080 1.00 85.31 91 LEU A CA 1
ATOM 740 C C . LEU A 1 91 ? -0.974 -2.123 10.814 1.00 85.31 91 LEU A C 1
ATOM 742 O O . LEU A 1 91 ? -0.768 -2.661 9.727 1.00 85.31 91 LEU A O 1
ATOM 746 N N . LEU A 1 92 ? -0.102 -2.198 11.826 1.00 85.38 92 LEU A N 1
ATOM 747 C CA . LEU A 1 92 ? 1.139 -2.966 11.745 1.00 85.38 92 LEU A CA 1
ATOM 748 C C . LEU A 1 92 ? 0.863 -4.447 11.452 1.00 85.38 92 LEU A C 1
ATOM 750 O O . LEU A 1 92 ? 1.486 -5.012 10.556 1.00 85.38 92 LEU A O 1
ATOM 754 N N . ALA A 1 93 ? -0.072 -5.066 12.176 1.00 85.94 93 ALA A N 1
ATOM 755 C CA . ALA A 1 93 ? -0.427 -6.469 11.997 1.00 85.94 93 ALA A CA 1
ATOM 756 C C . ALA A 1 93 ? -1.032 -6.734 10.610 1.00 85.94 93 ALA A C 1
ATOM 758 O O . ALA A 1 93 ? -0.650 -7.704 9.955 1.00 85.94 93 ALA A O 1
ATOM 759 N N . ALA A 1 94 ? -1.920 -5.859 10.130 1.00 87.94 94 ALA A N 1
ATOM 760 C CA . ALA A 1 94 ? -2.499 -5.952 8.791 1.00 87.94 94 ALA A CA 1
ATOM 761 C C . ALA A 1 94 ? -1.425 -5.866 7.694 1.00 87.94 94 ALA A C 1
ATOM 763 O O . ALA A 1 94 ? -1.359 -6.724 6.812 1.00 87.94 94 ALA A O 1
ATOM 764 N N . LEU A 1 95 ? -0.520 -4.887 7.786 1.00 86.69 95 LEU A N 1
ATOM 765 C CA . LEU A 1 95 ? 0.574 -4.723 6.827 1.00 86.69 95 LEU A CA 1
ATOM 766 C C . LEU A 1 95 ? 1.558 -5.895 6.864 1.00 86.69 95 LEU A C 1
ATOM 768 O O . LEU A 1 95 ? 1.998 -6.361 5.815 1.00 86.69 95 LEU A O 1
ATOM 772 N N . GLN A 1 96 ? 1.868 -6.430 8.046 1.00 82.19 96 GLN A N 1
ATOM 773 C CA . GLN A 1 96 ? 2.754 -7.588 8.183 1.00 82.19 96 GLN A CA 1
ATOM 774 C C . GLN A 1 96 ? 2.216 -8.853 7.496 1.00 82.19 96 GLN A C 1
ATOM 776 O O . GLN A 1 96 ? 3.017 -9.666 7.035 1.00 82.19 96 GLN A O 1
ATOM 781 N N . LYS A 1 97 ? 0.890 -9.018 7.379 1.00 83.25 97 LYS A N 1
ATOM 782 C CA . LYS A 1 97 ? 0.278 -10.148 6.654 1.00 83.25 97 LYS A CA 1
ATOM 783 C C . LYS A 1 97 ? 0.516 -10.073 5.144 1.00 83.25 97 LYS A C 1
ATOM 785 O O . LYS A 1 97 ? 0.660 -11.106 4.495 1.00 83.25 97 LYS A O 1
ATOM 790 N N . VAL A 1 98 ? 0.567 -8.866 4.581 1.00 84.19 98 VAL A N 1
ATOM 791 C CA . VAL A 1 98 ? 0.674 -8.656 3.128 1.00 84.19 98 VAL A CA 1
ATOM 792 C C . VAL A 1 98 ? 2.084 -8.307 2.655 1.00 84.19 98 VAL A C 1
ATOM 794 O O . VAL A 1 98 ? 2.405 -8.506 1.487 1.00 84.19 98 VAL A O 1
ATOM 797 N N . VAL A 1 99 ? 2.956 -7.824 3.541 1.00 81.56 99 VAL A N 1
ATOM 798 C CA . VAL A 1 99 ? 4.280 -7.327 3.147 1.00 81.56 99 VAL A CA 1
ATOM 799 C C . VAL A 1 99 ? 5.190 -8.428 2.596 1.00 81.56 99 VAL A C 1
ATOM 801 O O . VAL A 1 99 ? 5.925 -8.193 1.641 1.00 81.56 99 VAL A O 1
ATOM 804 N N . VAL A 1 100 ? 5.114 -9.643 3.149 1.00 78.44 100 VAL A N 1
ATOM 805 C CA . VAL A 1 100 ? 5.890 -10.797 2.670 1.00 78.44 100 VAL A CA 1
ATOM 806 C C . VAL A 1 100 ? 5.487 -11.181 1.241 1.00 78.44 100 VAL A C 1
ATOM 808 O O . VAL A 1 100 ? 6.365 -11.174 0.378 1.00 78.44 100 VAL A O 1
ATOM 811 N N . PRO A 1 101 ? 4.201 -11.454 0.927 1.00 80.69 101 PRO A N 1
ATOM 812 C CA . PRO A 1 101 ? 3.813 -11.784 -0.443 1.00 80.69 101 PRO A CA 1
ATOM 813 C C . PRO A 1 101 ? 4.068 -10.636 -1.430 1.00 80.69 101 PRO A C 1
ATOM 815 O O . PRO A 1 101 ? 4.473 -10.904 -2.560 1.00 80.69 101 PRO A O 1
ATOM 818 N N . ILE A 1 102 ? 3.911 -9.373 -1.014 1.00 83.81 102 ILE A N 1
ATOM 819 C CA . ILE A 1 102 ? 4.266 -8.195 -1.825 1.00 83.81 102 ILE A CA 1
ATOM 820 C C . ILE A 1 102 ? 5.753 -8.204 -2.183 1.00 83.81 102 ILE A C 1
ATOM 822 O O . ILE A 1 102 ? 6.111 -8.053 -3.354 1.00 83.81 102 ILE A O 1
ATOM 826 N N . TYR A 1 103 ? 6.613 -8.392 -1.181 1.00 80.06 103 TYR A N 1
ATOM 827 C CA . TYR A 1 103 ? 8.057 -8.401 -1.362 1.00 80.06 103 TYR A CA 1
ATOM 828 C C . TYR A 1 103 ? 8.492 -9.557 -2.256 1.00 80.06 103 TYR A C 1
ATOM 830 O O . TYR A 1 103 ? 9.172 -9.326 -3.249 1.00 80.06 103 TYR A O 1
ATOM 838 N N . CYS A 1 104 ? 8.051 -10.782 -1.957 1.00 77.88 104 CYS A N 1
ATOM 839 C CA . CYS A 1 104 ? 8.367 -11.962 -2.758 1.00 77.88 104 CYS A CA 1
ATOM 840 C C . CYS A 1 104 ? 7.926 -11.777 -4.215 1.00 77.88 104 CYS A C 1
ATOM 842 O O . CYS A 1 104 ? 8.724 -11.988 -5.119 1.00 77.88 104 CYS A O 1
ATOM 844 N N . THR A 1 105 ? 6.697 -11.310 -4.453 1.00 81.88 105 THR A N 1
ATOM 845 C CA . THR A 1 105 ? 6.186 -11.095 -5.817 1.00 81.88 105 THR A CA 1
ATOM 846 C C . THR A 1 105 ? 6.965 -10.006 -6.550 1.00 81.88 105 THR A C 1
ATOM 848 O O . THR A 1 105 ? 7.296 -10.158 -7.721 1.00 81.88 105 THR A O 1
ATOM 851 N N . SER A 1 106 ? 7.291 -8.907 -5.870 1.00 82.00 106 SER A N 1
ATOM 852 C CA . SER A 1 106 ? 8.046 -7.803 -6.471 1.00 82.00 106 SER A CA 1
ATOM 853 C C . SER A 1 106 ? 9.498 -8.173 -6.742 1.00 82.00 106 SER A C 1
ATOM 855 O O . SER A 1 106 ? 10.049 -7.739 -7.743 1.00 82.00 106 SER A O 1
ATOM 857 N N . PHE A 1 107 ? 10.106 -8.981 -5.874 1.00 79.56 107 PHE A N 1
ATOM 858 C CA . PHE A 1 107 ? 11.471 -9.471 -6.023 1.00 79.56 107 PHE A CA 1
ATOM 859 C C . PHE A 1 107 ? 11.579 -10.500 -7.156 1.00 79.56 107 PHE A C 1
ATOM 861 O O . PHE A 1 107 ? 12.488 -10.418 -7.973 1.00 79.56 107 PHE A O 1
ATOM 868 N N . LEU A 1 108 ? 10.627 -11.435 -7.241 1.00 78.69 108 LEU A N 1
ATOM 869 C CA . LEU A 1 108 ? 10.596 -12.463 -8.287 1.00 78.69 108 LEU A CA 1
ATOM 870 C C . LEU A 1 108 ? 10.246 -11.905 -9.671 1.00 78.69 108 LEU A C 1
ATOM 872 O O . LEU A 1 108 ? 10.643 -12.480 -10.675 1.00 78.69 108 LEU A O 1
ATOM 876 N N . ALA A 1 109 ? 9.504 -10.800 -9.738 1.00 77.12 109 ALA A N 1
ATOM 877 C CA . ALA A 1 109 ? 9.083 -10.201 -11.002 1.00 77.12 109 ALA A CA 1
ATOM 878 C C . ALA A 1 109 ? 10.110 -9.246 -11.628 1.00 77.12 109 ALA A C 1
ATOM 880 O O . ALA A 1 109 ? 9.799 -8.583 -12.618 1.00 77.12 109 ALA A O 1
ATOM 881 N N . VAL A 1 110 ? 11.294 -9.102 -11.031 1.00 76.31 110 VAL A N 1
ATOM 882 C CA . VAL A 1 110 ? 12.322 -8.174 -11.507 1.00 76.31 110 VAL A CA 1
ATOM 883 C C . VAL A 1 110 ? 13.656 -8.888 -11.673 1.00 76.31 110 VAL A C 1
ATOM 885 O O . VAL A 1 110 ? 13.982 -9.799 -10.915 1.00 76.31 110 VAL A O 1
ATOM 888 N N . GLU A 1 111 ? 14.432 -8.424 -12.650 1.00 76.31 111 GLU A N 1
ATOM 889 C CA . GLU A 1 111 ? 15.800 -8.878 -12.913 1.00 76.31 111 GLU A CA 1
ATOM 890 C C . GLU A 1 111 ? 16.752 -8.552 -11.748 1.00 76.31 111 GLU A C 1
ATOM 892 O O . GLU A 1 111 ? 16.521 -7.615 -10.973 1.00 76.31 111 GLU A O 1
ATOM 897 N N . GLU A 1 112 ? 17.856 -9.291 -11.658 1.00 72.94 112 GLU A N 1
ATOM 898 C CA . GLU A 1 112 ? 18.818 -9.296 -10.541 1.00 72.94 112 GLU A CA 1
ATOM 899 C C . GLU A 1 112 ? 19.362 -7.892 -10.170 1.00 72.94 112 GLU A C 1
ATOM 901 O O . GLU A 1 112 ? 19.460 -7.536 -8.993 1.00 72.94 112 GLU A O 1
ATOM 906 N N . ASP A 1 113 ? 19.588 -7.016 -11.156 1.00 72.69 113 ASP A N 1
ATOM 907 C CA . ASP A 1 113 ? 19.986 -5.612 -10.938 1.00 72.69 113 ASP A CA 1
ATOM 908 C C . ASP A 1 113 ? 18.941 -4.788 -10.162 1.00 72.69 113 ASP A C 1
ATOM 910 O O . ASP A 1 113 ? 19.260 -3.921 -9.340 1.00 72.69 113 ASP A O 1
ATOM 914 N N . LYS A 1 114 ? 17.652 -5.044 -10.405 1.00 71.69 114 LYS A N 1
ATOM 915 C CA . LYS A 1 114 ? 16.541 -4.350 -9.735 1.00 71.69 114 LYS A CA 1
ATOM 916 C C . LYS A 1 114 ? 16.225 -4.97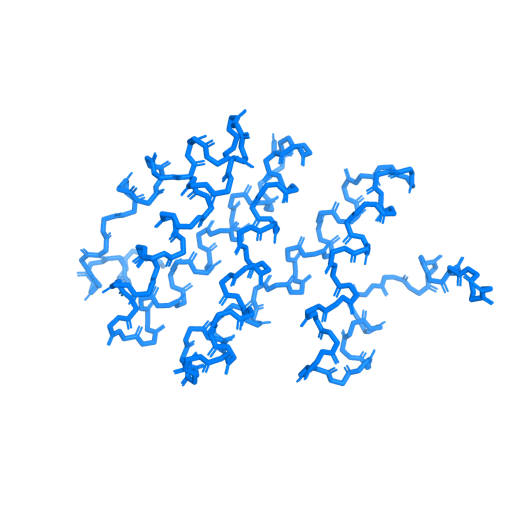2 -8.376 1.00 71.69 114 LYS A C 1
ATOM 918 O O . LYS A 1 114 ? 15.778 -4.258 -7.472 1.00 71.69 114 LYS A O 1
ATOM 923 N N . GLN A 1 115 ? 16.520 -6.260 -8.202 1.00 72.12 115 GLN A N 1
ATOM 924 C CA . GLN A 1 115 ? 16.377 -6.972 -6.932 1.00 72.12 115 GLN A CA 1
ATOM 925 C C . GLN A 1 115 ? 17.200 -6.324 -5.815 1.00 72.12 115 GLN A C 1
ATOM 927 O O . GLN A 1 115 ? 16.695 -6.174 -4.702 1.00 72.12 115 GLN A O 1
ATOM 932 N N . GLN A 1 116 ? 18.416 -5.842 -6.103 1.00 69.88 116 GLN A N 1
ATOM 933 C CA . GLN A 1 116 ? 19.242 -5.152 -5.104 1.00 69.88 116 GLN A CA 1
ATOM 934 C C . GLN A 1 116 ? 18.575 -3.891 -4.534 1.00 69.88 116 GLN A C 1
ATOM 936 O O . GLN A 1 116 ? 18.706 -3.611 -3.340 1.00 69.88 116 GLN A O 1
ATOM 941 N N . LYS A 1 117 ? 17.830 -3.130 -5.351 1.00 70.56 117 LYS A N 1
ATOM 942 C CA . LYS A 1 117 ? 17.105 -1.936 -4.877 1.00 70.56 117 LYS A CA 1
ATOM 943 C C . LYS A 1 117 ? 15.988 -2.316 -3.911 1.00 70.56 117 LYS A C 1
ATOM 945 O O . LYS A 1 117 ? 15.889 -1.722 -2.841 1.00 70.56 117 LYS A O 1
ATOM 950 N N . ILE A 1 118 ? 15.199 -3.331 -4.261 1.00 70.88 118 ILE A N 1
ATOM 951 C CA . ILE A 1 118 ? 14.113 -3.846 -3.418 1.00 70.88 118 ILE A CA 1
ATOM 952 C C . ILE A 1 118 ? 14.679 -4.439 -2.113 1.00 70.88 118 ILE A C 1
ATOM 954 O O . ILE A 1 118 ? 14.218 -4.098 -1.023 1.00 70.88 118 ILE A O 1
ATOM 958 N N . ALA A 1 119 ? 15.747 -5.237 -2.200 1.00 67.75 119 ALA A N 1
ATOM 959 C CA . ALA A 1 119 ? 16.394 -5.864 -1.047 1.00 67.75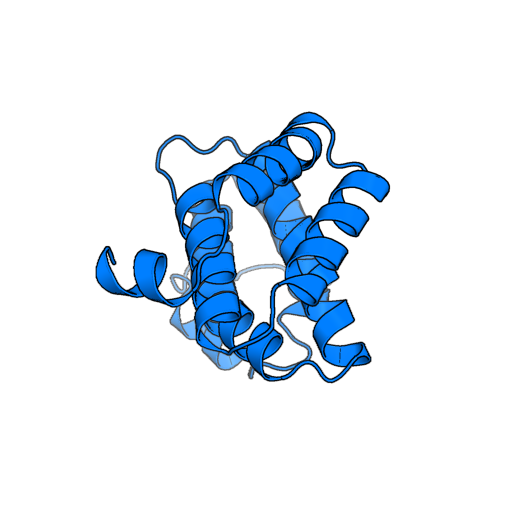 119 ALA A CA 1
ATOM 960 C C . ALA A 1 119 ? 16.942 -4.853 -0.028 1.00 67.75 119 ALA A C 1
ATOM 962 O O . ALA A 1 119 ? 16.839 -5.078 1.179 1.00 67.75 119 ALA A O 1
ATOM 963 N N . ARG A 1 120 ? 17.485 -3.718 -0.491 1.00 69.50 120 ARG A N 1
ATOM 964 C CA . ARG A 1 120 ? 17.990 -2.643 0.383 1.00 69.50 120 ARG A CA 1
ATOM 965 C C . ARG A 1 120 ? 16.897 -1.971 1.211 1.00 69.50 120 ARG A C 1
ATOM 967 O O . ARG A 1 120 ? 17.147 -1.605 2.353 1.00 69.50 120 ARG A O 1
ATOM 974 N N . VAL A 1 121 ? 15.700 -1.795 0.654 1.00 65.06 121 VAL A N 1
ATOM 975 C CA . VAL A 1 121 ? 14.577 -1.183 1.387 1.00 65.06 121 VAL A CA 1
ATOM 976 C C . VAL A 1 121 ? 14.082 -2.144 2.465 1.00 65.06 121 VAL A C 1
ATOM 978 O O . VAL A 1 121 ? 13.909 -1.777 3.628 1.00 65.06 121 VAL A O 1
ATOM 981 N N . SER A 1 122 ? 13.939 -3.411 2.096 1.00 57.72 122 SER A N 1
ATOM 982 C CA . SER A 1 122 ? 13.321 -4.437 2.928 1.00 57.72 122 SER A CA 1
ATOM 983 C C . SER A 1 122 ? 14.203 -4.976 4.049 1.00 57.72 122 SER A C 1
ATOM 985 O O . SER A 1 122 ? 13.680 -5.401 5.080 1.00 57.72 122 SER A O 1
ATOM 987 N N . SER A 1 123 ? 15.526 -4.910 3.908 1.00 53.06 123 SER A N 1
ATOM 988 C CA . SER A 1 123 ? 16.460 -5.296 4.970 1.00 53.06 123 SER A CA 1
ATOM 989 C C . SER A 1 123 ? 16.343 -4.412 6.219 1.00 53.06 123 SER A C 1
ATOM 991 O O . SER A 1 123 ? 16.567 -4.897 7.326 1.00 53.06 123 SER A O 1
ATOM 993 N N . SER A 1 124 ? 15.930 -3.148 6.084 1.00 50.72 124 SER A N 1
ATOM 994 C CA . SER A 1 124 ? 15.819 -2.226 7.222 1.00 50.72 124 SER A CA 1
ATOM 995 C C . SER A 1 124 ? 14.525 -2.378 8.039 1.00 50.72 124 SER A C 1
ATOM 997 O O . SER A 1 124 ? 14.583 -2.292 9.265 1.00 50.72 124 SER A O 1
ATOM 999 N N . ALA A 1 125 ? 13.379 -2.658 7.404 1.00 51.31 125 ALA A N 1
ATOM 1000 C CA . ALA A 1 125 ? 12.073 -2.658 8.078 1.00 51.31 125 ALA A CA 1
ATOM 1001 C C . ALA A 1 125 ? 11.433 -4.041 8.275 1.00 51.31 125 ALA A C 1
ATOM 1003 O O . ALA A 1 125 ? 10.729 -4.240 9.264 1.00 51.31 125 ALA A O 1
ATOM 1004 N N . LEU A 1 126 ? 11.693 -5.028 7.403 1.00 54.38 126 LEU A N 1
ATOM 1005 C CA . LEU A 1 126 ? 11.136 -6.383 7.579 1.00 54.38 126 LEU A CA 1
ATOM 1006 C C . LEU A 1 126 ? 11.817 -7.149 8.723 1.00 54.38 126 LEU A C 1
ATOM 1008 O O . LEU A 1 126 ? 11.217 -8.037 9.326 1.00 54.38 126 LEU A O 1
ATOM 1012 N N . LEU A 1 127 ? 13.070 -6.800 9.037 1.00 49.25 127 LEU A N 1
ATOM 1013 C CA . LEU A 1 127 ? 13.910 -7.511 10.005 1.00 49.25 127 LEU A CA 1
ATOM 1014 C C . LEU A 1 127 ? 13.793 -7.010 11.449 1.00 49.25 127 LEU A C 1
ATOM 1016 O O . LEU A 1 127 ? 14.268 -7.696 12.350 1.00 49.25 127 LEU A O 1
ATOM 1020 N N . GLN A 1 128 ? 13.157 -5.863 11.704 1.00 51.03 128 GLN A N 1
ATOM 1021 C CA . GLN A 1 128 ? 13.049 -5.333 13.072 1.00 51.03 128 GLN A CA 1
ATOM 1022 C C . GLN A 1 128 ? 11.921 -5.969 13.904 1.00 51.03 128 GLN A C 1
ATOM 1024 O O . GLN A 1 128 ? 11.782 -5.648 15.080 1.00 51.03 128 GLN A O 1
ATOM 1029 N N . GLY A 1 129 ? 11.123 -6.886 13.337 1.00 45.38 129 GLY A N 1
ATOM 1030 C CA . GLY A 1 129 ? 10.012 -7.509 14.072 1.00 45.38 129 GLY A CA 1
ATOM 1031 C C . GLY A 1 129 ? 9.559 -8.895 13.614 1.00 45.38 129 GLY A C 1
ATOM 1032 O O . GLY A 1 129 ? 8.667 -9.452 14.246 1.00 45.38 129 GLY A O 1
ATOM 1033 N N . GLN A 1 130 ? 10.144 -9.473 12.561 1.00 41.69 130 GLN A N 1
ATOM 1034 C CA . GLN A 1 130 ? 9.874 -10.860 12.177 1.00 41.69 130 GLN A CA 1
ATOM 1035 C C . GLN A 1 130 ? 11.125 -11.728 12.343 1.00 41.69 130 GLN A C 1
ATOM 1037 O O . GLN A 1 130 ? 12.222 -11.300 11.967 1.00 41.69 130 GLN A O 1
ATOM 1042 N N . PRO A 1 131 ? 10.998 -12.958 12.878 1.00 36.59 131 PRO A N 1
ATOM 1043 C CA . PRO A 1 131 ? 12.115 -13.882 12.907 1.00 36.59 131 PRO A CA 1
ATOM 1044 C C . PRO A 1 131 ? 12.563 -14.132 11.466 1.00 36.59 131 PRO A C 1
ATOM 1046 O O . PRO A 1 131 ? 11.767 -14.533 10.618 1.00 36.59 131 PRO A O 1
ATOM 1049 N N . ARG A 1 132 ? 13.860 -13.929 11.202 1.00 41.75 132 ARG A N 1
ATOM 1050 C CA . ARG A 1 132 ? 14.562 -14.182 9.924 1.00 41.75 132 ARG A CA 1
ATOM 1051 C C . ARG A 1 132 ? 14.203 -15.516 9.238 1.00 41.75 132 ARG A C 1
ATOM 1053 O O . ARG A 1 132 ? 14.506 -15.690 8.063 1.00 41.75 132 ARG A O 1
ATOM 1060 N N . ALA A 1 133 ? 13.584 -16.451 9.956 1.00 39.66 133 ALA A N 1
ATOM 1061 C CA . ALA A 1 133 ? 13.072 -17.720 9.459 1.00 39.66 133 ALA A CA 1
ATOM 1062 C C . ALA A 1 133 ? 11.866 -17.591 8.502 1.00 39.66 133 ALA A C 1
ATOM 1064 O O . ALA A 1 133 ? 11.835 -18.308 7.507 1.00 39.66 133 ALA A O 1
ATOM 1065 N N . CYS A 1 134 ? 10.922 -16.664 8.727 1.00 37.19 134 CYS A N 1
ATOM 1066 C CA . CYS A 1 134 ? 9.708 -16.555 7.893 1.00 37.19 134 CYS A CA 1
ATOM 1067 C C . CYS A 1 134 ? 10.001 -16.064 6.467 1.00 37.19 134 CYS A C 1
ATOM 1069 O O . CYS A 1 134 ? 9.331 -16.462 5.518 1.00 37.19 134 CYS A O 1
ATOM 1071 N N . LEU A 1 135 ? 11.038 -15.238 6.295 1.00 45.75 135 LEU A N 1
ATOM 1072 C CA . LEU A 1 135 ? 11.475 -14.801 4.966 1.00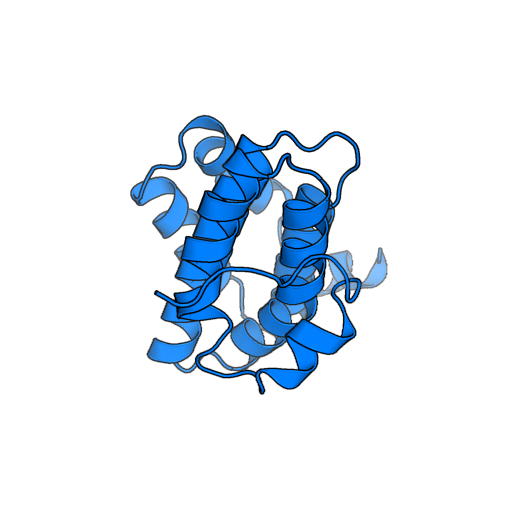 45.75 135 LEU A CA 1
ATOM 1073 C C . LEU A 1 135 ? 12.144 -15.944 4.183 1.00 45.75 135 LEU A C 1
ATOM 1075 O O . LEU A 1 135 ? 12.049 -15.997 2.962 1.00 45.75 135 LEU A O 1
ATOM 1079 N N . LYS A 1 136 ? 12.794 -16.883 4.884 1.00 40.62 136 LYS A N 1
ATOM 1080 C CA . LYS A 1 136 ? 13.478 -18.035 4.278 1.00 40.62 136 LYS A CA 1
ATOM 1081 C C . LYS A 1 136 ? 12.523 -19.144 3.838 1.00 40.62 136 LYS A C 1
ATOM 1083 O O . LYS A 1 136 ? 12.870 -19.890 2.935 1.00 40.62 136 LYS A O 1
ATOM 1088 N N . SER A 1 137 ? 11.345 -19.263 4.454 1.00 43.00 137 SER A N 1
ATOM 1089 C CA . SER A 1 137 ? 10.361 -20.292 4.091 1.00 43.00 137 SER A CA 1
ATOM 1090 C C . SER A 1 137 ? 9.504 -19.930 2.873 1.00 43.00 137 SER A C 1
ATOM 1092 O O . SER A 1 137 ? 8.891 -20.818 2.293 1.00 43.00 137 SER A O 1
ATOM 1094 N N . GLY A 1 138 ? 9.431 -18.645 2.500 1.00 41.31 138 GLY A N 1
ATOM 1095 C CA . GLY A 1 138 ? 8.633 -18.159 1.363 1.00 41.31 138 GLY A CA 1
ATOM 1096 C C . GLY A 1 138 ? 9.432 -17.825 0.098 1.00 41.31 138 GLY A C 1
ATOM 1097 O O . GLY A 1 138 ? 8.834 -17.593 -0.950 1.00 41.31 138 GLY A O 1
ATOM 1098 N N . LEU A 1 139 ? 10.764 -17.788 0.175 1.00 45.75 139 LEU A N 1
ATOM 1099 C CA . LEU A 1 139 ? 11.637 -17.579 -0.982 1.00 45.75 139 LEU A CA 1
ATOM 1100 C C . LEU A 1 139 ? 12.174 -18.935 -1.459 1.00 45.75 139 LEU A C 1
ATOM 1102 O O . LEU A 1 139 ? 12.622 -19.726 -0.624 1.00 45.75 139 LEU A O 1
ATOM 1106 N N . PRO A 1 140 ? 12.156 -19.230 -2.774 1.00 35.03 140 PRO A N 1
ATOM 1107 C CA . PRO A 1 140 ? 12.772 -20.443 -3.290 1.00 35.03 140 PRO A CA 1
ATOM 1108 C C . PRO A 1 140 ? 14.245 -20.463 -2.869 1.00 35.03 140 PRO A C 1
ATOM 1110 O O . PRO A 1 140 ? 14.962 -19.472 -3.020 1.00 35.03 140 PRO A O 1
ATOM 1113 N N . SER A 1 141 ? 14.695 -21.592 -2.318 1.00 40.53 141 SER A N 1
ATOM 1114 C CA . SER A 1 141 ? 16.002 -21.749 -1.662 1.00 40.53 141 SER A CA 1
ATOM 1115 C C . SER A 1 141 ? 17.226 -21.482 -2.558 1.00 40.53 141 SER A C 1
ATOM 1117 O O . SER A 1 141 ? 18.347 -21.532 -2.064 1.00 40.53 141 SER A O 1
ATOM 1119 N N . ASN A 1 142 ? 17.028 -21.137 -3.834 1.00 38.22 142 ASN A N 1
ATOM 1120 C CA . ASN A 1 142 ? 18.078 -20.795 -4.794 1.00 38.22 142 ASN A CA 1
ATOM 1121 C C . ASN A 1 142 ? 18.386 -19.290 -4.925 1.00 38.22 142 ASN A C 1
ATOM 1123 O O . ASN A 1 142 ? 19.358 -18.957 -5.592 1.00 38.22 142 ASN A O 1
ATOM 1127 N N . SER A 1 143 ? 17.622 -18.373 -4.315 1.00 41.56 143 SER A N 1
ATOM 1128 C CA . SER A 1 143 ? 17.796 -16.916 -4.542 1.00 41.56 143 SER A CA 1
ATOM 1129 C C . SER A 1 143 ? 18.548 -16.160 -3.434 1.00 41.56 143 SER A C 1
ATOM 1131 O O . SER A 1 143 ? 18.633 -14.937 -3.470 1.00 41.56 143 SER A O 1
ATOM 1133 N N . LEU A 1 144 ? 19.089 -16.853 -2.426 1.00 37.41 144 LEU A N 1
ATOM 1134 C CA . LEU A 1 144 ? 19.795 -16.238 -1.291 1.00 37.41 144 LEU A CA 1
ATOM 1135 C C . LEU A 1 144 ? 21.266 -16.664 -1.240 1.00 37.41 144 LEU A C 1
ATOM 1137 O O . LEU A 1 144 ? 21.743 -17.232 -0.264 1.00 37.41 144 LEU A O 1
ATOM 1141 N N . SER A 1 145 ? 22.002 -16.354 -2.302 1.00 31.86 145 SER A N 1
ATOM 1142 C CA . SER A 1 145 ? 23.459 -16.191 -2.240 1.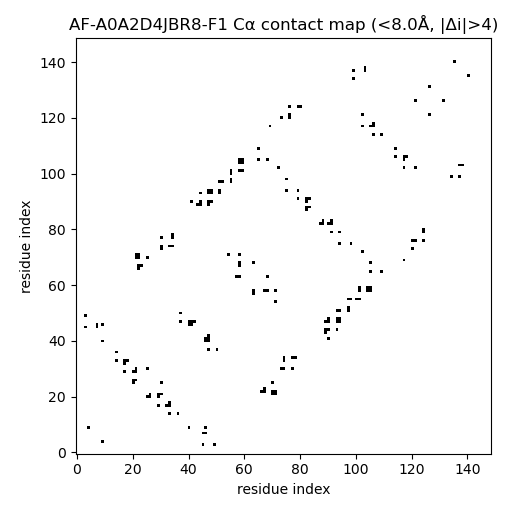00 31.86 145 SER A CA 1
ATOM 1143 C C . SER A 1 145 ? 23.793 -14.719 -2.458 1.00 31.86 145 SER A C 1
ATOM 1145 O O . SER A 1 145 ? 24.400 -14.342 -3.450 1.00 31.86 145 SER A O 1
ATOM 1147 N N . LEU A 1 146 ? 23.337 -13.864 -1.539 1.00 30.48 146 LEU A N 1
ATOM 1148 C CA . LEU A 1 146 ? 23.876 -12.511 -1.430 1.00 30.48 146 LEU A CA 1
ATOM 1149 C C . LEU A 1 146 ? 25.185 -12.608 -0.632 1.00 30.48 146 LEU A C 1
ATOM 1151 O O . LEU A 1 146 ? 25.139 -13.098 0.502 1.00 30.48 146 LEU A O 1
ATOM 1155 N N . PRO A 1 147 ? 26.332 -12.186 -1.189 1.00 30.55 147 PRO A N 1
ATOM 1156 C CA . PRO A 1 147 ? 27.578 -12.148 -0.443 1.00 30.55 147 PRO A CA 1
ATOM 1157 C C . PRO A 1 147 ? 27.435 -11.154 0.715 1.00 30.55 147 PRO A C 1
ATOM 1159 O O . PRO A 1 147 ? 27.032 -10.005 0.531 1.00 30.55 147 PRO A O 1
ATOM 1162 N N . LEU A 1 148 ? 27.706 -11.645 1.922 1.00 34.25 148 LEU A N 1
ATOM 1163 C CA . LEU A 1 148 ? 28.007 -10.822 3.084 1.00 34.25 148 LEU A CA 1
ATOM 1164 C C . LEU A 1 148 ? 29.482 -10.439 2.960 1.00 34.25 148 LEU A C 1
ATOM 1166 O O . LEU A 1 148 ? 30.335 -11.241 3.332 1.00 34.25 148 LEU A O 1
ATOM 1170 N N . ASP A 1 149 ? 29.750 -9.259 2.412 1.00 33.06 149 ASP A N 1
ATOM 1171 C CA . ASP A 1 149 ? 31.011 -8.541 2.626 1.00 33.06 149 ASP A CA 1
ATOM 1172 C C . ASP A 1 149 ? 30.692 -7.240 3.373 1.00 33.06 149 ASP A C 1
ATOM 1174 O O . ASP A 1 149 ? 29.816 -6.479 2.887 1.00 33.06 149 ASP A O 1
#

pLDDT: mean 73.82, std 18.22, range [30.48, 90.5]

Nearest PDB structures (foldseek):
  2km4-assembly1_A  TM=8.937E-01  e=7.913E-03  Saccharomyces cerevisiae
  2l0i-assembly1_A  TM=9.071E-01  e=1.117E-02  Saccharomyces cerevisiae
  5m9d-assembly1_A  TM=8.380E-01  e=3.646E-02  Saccharomyces cerevisiae S288C
  7b1u-assembly1_A  TM=2.232E-01  e=2.074E+00  Shigella flexneri
  2r17-assembly2_D  TM=2.701E-01  e=7.468E+00  Homo sapiens

Sequence (149 aa):
MQKVLEETQLDMNEFDNLLQPIIDTCTKDAISAGKNWMFSNAKSPQHCELMAEHLRNQITAEGAHFELRLHLIYLINDVLHHCQRKQQRDLLAALQKVVVPIYCTSFLAVEEDKQQKIARVSSSALLQGQPRACLKSGLPSNSLSLPLD

Secondary structure (DSSP, 8-state):
-HHHHHHH---HHHHHHHHHHHHHH--HHHHHHHHHHHHHH-SSHHHHHHHHHHHHHHHTSTT--HHHHHHHHHHHHHHHHHHHHHT-HHHHHHHHHHHHHHHHHHHHTS-HHHHHHHHHHHHHHSTTTS-THHHHHHS-TTS------

Radius of gyration: 15.27 Å; Cα contacts (8 Å, |Δi|>4): 110; chains: 1; bounding box: 51×36×34 Å

InterPro domains:
  IPR006569 CID domain [PF04818] (19-121)
  IPR006569 CID domain [PS51391] (7-149)
  IPR008942 ENTH/VHS [G3DSA:1.25.40.90] (8-124)

Organism: NCBI:txid129467